Protein AF-A0ABC8U001-F1 (afdb_monomer)

Nearest PDB structures (foldseek):
  6bdh-assembly1_A-2  TM=2.233E-01  e=5.456E+00  Homo sapiens
  3ljb-assembly1_A  TM=2.245E-01  e=7.779E+00  Homo sapiens

Solvent-accessible surface area (backbone atoms only — not comparable to full-atom values): 6355 Å² total; per-residue (Å²): 129,42,66,47,74,77,69,73,45,89,85,56,79,47,47,56,35,32,53,46,20,53,57,45,49,27,66,46,34,62,50,54,79,67,51,55,79,73,74,63,72,102,48,97,78,76,44,72,71,61,52,52,44,44,32,42,76,72,66,67,37,58,78,79,47,43,16,77,88,50,53,83,76,62,45,67,91,82,41,43,70,59,54,52,47,46,51,50,51,21,61,41,19,61,44,86,54,59,87,72,24,67,62,87,90,109

Foldseek 3Di:
DQPCVVVVHDDDCLVVLLVVLQVLLCQFQVDDPVCVVPPDDPDPPDDSLVVCCCCCPVVVHSLVRGHPVCSVVDDCVPCVVVSNVSNVLSVQSNDNDSVSHDDPVD

Sequence (106 aa):
MAPEWIKIDQITSKVDVYSFRMVLLEIVSGVRNVEIQSSKTNCEDWYLPRWAFNKVFKEMKLEDILDHRIKQSYDNRNHFDMVNRMVKTAMWCVQDRPDMRPSMGK

Radius of gyration: 14.7 Å; Cα contacts (8 Å, |Δi|>4): 101; chains: 1; bounding box: 38×31×34 Å

Organism: NCBI:txid185542

Mean predicted aligned error: 5.92 Å

pLDDT: mean 85.96, std 13.12, range [44.72, 95.44]

InterPro domains:
  IPR001245 Serine-threonine/tyrosine-protein kinase, catalytic domain [PF07714] (1-104)
  IPR011009 Protein kinase-like domain superfamily [SSF56112] (1-105)

Secondary structure (DSSP, 8-state):
--HHHHHT----THHHHHHHHHHHHHHHH---HHHHHHHS-S-TT--HHHHHHIIIIIS--GGGGS-HHHHTT--HHHHHHHHHHHHHHHHHHT-SSGGGSPPTT-

Structure (mmCIF, N/CA/C/O backbone):
data_AF-A0ABC8U001-F1
#
_entry.id   AF-A0ABC8U001-F1
#
loop_
_atom_site.group_PDB
_atom_site.id
_atom_site.type_symbol
_atom_site.label_atom_id
_atom_site.label_alt_id
_atom_site.label_comp_id
_atom_site.label_asym_id
_atom_site.label_entity_id
_atom_site.label_seq_id
_atom_site.pdbx_PDB_ins_code
_atom_site.Cartn_x
_atom_site.Cartn_y
_atom_site.Cartn_z
_atom_site.occupancy
_atom_site.B_iso_or_equiv
_atom_site.auth_seq_id
_atom_site.auth_comp_id
_atom_site.auth_asym_id
_atom_site.auth_atom_id
_atom_site.pdbx_PDB_model_num
ATOM 1 N N . MET A 1 1 ? 8.071 7.815 -7.388 1.00 79.56 1 MET A N 1
ATOM 2 C CA . MET A 1 1 ? 8.319 7.296 -8.753 1.00 79.56 1 MET A CA 1
ATOM 3 C C . MET A 1 1 ? 8.873 5.887 -8.663 1.00 79.56 1 MET A C 1
ATOM 5 O O . MET A 1 1 ? 9.514 5.591 -7.658 1.00 79.56 1 MET A O 1
ATOM 9 N N . ALA A 1 2 ? 8.589 5.033 -9.652 1.00 84.69 2 ALA A N 1
ATOM 10 C CA . ALA A 1 2 ? 9.131 3.673 -9.715 1.00 84.69 2 ALA A CA 1
ATOM 11 C C . ALA A 1 2 ? 10.666 3.701 -9.793 1.00 84.69 2 ALA A C 1
ATOM 13 O O . ALA A 1 2 ? 11.201 4.578 -10.474 1.00 84.69 2 ALA A O 1
ATOM 14 N N . PRO A 1 3 ? 11.385 2.807 -9.092 1.00 84.50 3 PRO A N 1
ATOM 15 C CA . PRO A 1 3 ? 12.845 2.833 -9.069 1.00 84.50 3 PRO A CA 1
ATOM 16 C C . PRO A 1 3 ? 13.452 2.648 -10.465 1.00 84.50 3 PRO A C 1
ATOM 18 O O . PRO A 1 3 ? 14.417 3.331 -10.793 1.00 84.50 3 PRO A O 1
ATOM 21 N N . GLU A 1 4 ? 12.860 1.801 -11.308 1.00 85.88 4 GLU A N 1
ATOM 22 C CA . GLU A 1 4 ? 13.306 1.581 -12.690 1.00 85.88 4 GLU A CA 1
ATOM 23 C C . GLU A 1 4 ? 13.195 2.839 -13.566 1.00 85.88 4 GLU A C 1
ATOM 25 O O . GLU A 1 4 ? 13.992 3.024 -14.480 1.00 85.88 4 GLU A O 1
ATOM 30 N N . TRP A 1 5 ? 12.266 3.748 -13.245 1.00 83.81 5 TRP A N 1
ATOM 31 C CA . TRP A 1 5 ? 12.115 5.021 -13.953 1.00 83.81 5 TRP A CA 1
ATOM 32 C C . TRP A 1 5 ? 13.300 5.956 -13.688 1.00 83.81 5 TRP A C 1
ATOM 34 O O . TRP A 1 5 ? 13.707 6.718 -14.556 1.00 83.81 5 TRP A O 1
ATOM 44 N N . ILE A 1 6 ? 13.863 5.896 -12.478 1.00 82.88 6 ILE A N 1
ATOM 45 C CA . ILE A 1 6 ? 15.010 6.717 -12.065 1.00 82.88 6 ILE A CA 1
ATOM 46 C C . ILE A 1 6 ? 16.318 6.090 -12.554 1.00 82.88 6 ILE A C 1
ATOM 48 O O . ILE A 1 6 ? 17.250 6.801 -12.916 1.00 82.88 6 ILE A O 1
ATOM 52 N N . LYS A 1 7 ? 16.386 4.755 -12.568 1.00 82.50 7 LYS A N 1
ATOM 53 C CA . LYS A 1 7 ? 17.581 3.997 -12.960 1.00 82.50 7 LYS A CA 1
ATOM 54 C C . LYS A 1 7 ? 17.767 3.864 -14.475 1.00 82.50 7 LYS A C 1
ATOM 56 O O . LYS A 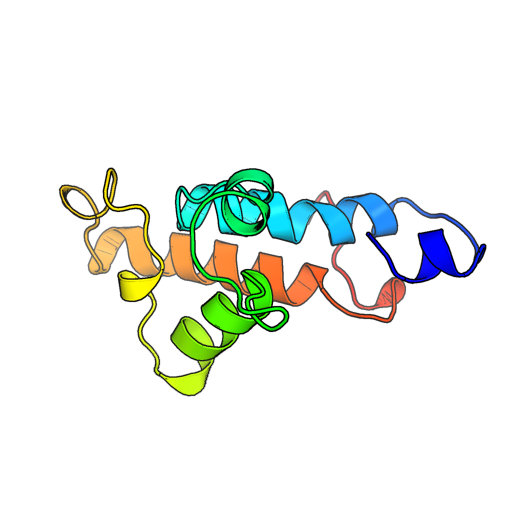1 7 ? 18.803 3.361 -14.889 1.00 82.50 7 LYS A O 1
ATOM 61 N N . ILE A 1 8 ? 16.813 4.343 -15.283 1.00 76.00 8 ILE A N 1
ATOM 62 C CA . ILE A 1 8 ? 16.817 4.197 -16.752 1.00 76.00 8 ILE A CA 1
ATOM 63 C C . ILE A 1 8 ? 16.865 2.701 -17.139 1.00 76.00 8 ILE A C 1
ATOM 65 O O . ILE A 1 8 ? 17.464 2.295 -18.131 1.00 76.00 8 ILE A O 1
ATOM 69 N N . ASP A 1 9 ? 16.219 1.862 -16.328 1.00 79.12 9 ASP A N 1
ATOM 70 C CA . ASP A 1 9 ? 16.011 0.451 -16.643 1.00 79.12 9 ASP A CA 1
ATOM 71 C C . ASP A 1 9 ? 14.842 0.309 -17.639 1.00 79.12 9 ASP A C 1
ATOM 73 O O . ASP A 1 9 ? 14.148 1.276 -17.968 1.00 79.12 9 ASP A O 1
ATOM 77 N N . GLN A 1 10 ? 14.594 -0.909 -18.129 1.00 86.25 10 GLN A N 1
ATOM 78 C CA . GLN A 1 10 ? 13.490 -1.167 -19.054 1.00 86.25 10 GLN A CA 1
ATOM 79 C C . GLN A 1 10 ? 12.140 -0.741 -18.451 1.00 86.25 10 GLN A C 1
ATOM 81 O O . GLN A 1 10 ? 11.637 -1.336 -17.495 1.00 86.25 10 GLN A O 1
ATOM 86 N N . ILE A 1 11 ? 11.522 0.268 -19.065 1.00 87.25 11 ILE A N 1
ATOM 87 C CA . ILE A 1 11 ? 10.203 0.766 -18.676 1.00 87.25 11 ILE A CA 1
ATOM 88 C C . ILE A 1 11 ? 9.137 -0.203 -19.193 1.00 87.25 11 ILE A C 1
ATOM 90 O O . ILE A 1 11 ? 9.076 -0.527 -20.378 1.00 87.25 11 ILE A O 1
ATOM 94 N N . THR A 1 12 ? 8.273 -0.659 -18.290 1.00 91.06 12 THR A N 1
ATOM 95 C CA . THR A 1 12 ? 7.133 -1.536 -18.589 1.00 91.06 12 THR A CA 1
ATOM 96 C C . THR A 1 12 ? 5.867 -0.966 -17.954 1.00 91.06 12 THR A C 1
ATOM 98 O O . THR A 1 12 ? 5.949 -0.074 -17.114 1.00 91.06 12 THR A O 1
ATOM 101 N N . SER A 1 13 ? 4.690 -1.527 -18.251 1.00 91.25 13 SER A N 1
ATOM 102 C CA . SER A 1 13 ? 3.423 -1.134 -17.601 1.00 91.25 13 SER A CA 1
ATOM 103 C C . SER A 1 13 ? 3.416 -1.304 -16.069 1.00 91.25 13 SER A C 1
ATOM 105 O O . SER A 1 13 ? 2.518 -0.819 -15.381 1.00 91.25 13 SER A O 1
ATOM 107 N N . LYS A 1 14 ? 4.432 -1.959 -15.490 1.00 93.50 14 LYS A N 1
ATOM 108 C CA . LYS A 1 14 ? 4.616 -2.083 -14.038 1.00 93.50 14 LYS A CA 1
ATOM 109 C C . LYS A 1 14 ? 4.944 -0.758 -13.349 1.00 93.50 14 LYS A C 1
ATOM 111 O O . LYS A 1 14 ? 4.754 -0.673 -12.131 1.00 93.50 14 LYS A O 1
ATOM 116 N N . VAL A 1 15 ? 5.407 0.258 -14.080 1.00 92.56 15 VAL A N 1
ATOM 117 C CA . VAL A 1 15 ? 5.640 1.602 -13.522 1.00 92.56 15 VAL A CA 1
ATOM 118 C C . VAL A 1 15 ? 4.326 2.278 -13.122 1.00 92.56 15 VAL A C 1
ATOM 120 O O . VAL A 1 15 ? 4.260 2.934 -12.078 1.00 92.56 15 VAL A O 1
ATOM 123 N N . ASP A 1 16 ? 3.257 2.031 -13.883 1.00 92.81 16 ASP A N 1
ATOM 124 C CA . ASP A 1 16 ? 1.915 2.533 -13.582 1.00 92.81 16 ASP A CA 1
ATOM 125 C C . ASP A 1 16 ? 1.334 1.813 -12.369 1.00 92.81 16 ASP A C 1
ATOM 127 O O . ASP A 1 16 ? 0.830 2.460 -11.453 1.00 92.81 16 ASP A O 1
ATOM 131 N N . VAL A 1 17 ? 1.513 0.487 -12.289 1.00 94.75 17 VAL A N 1
ATOM 132 C CA . VAL A 1 17 ? 1.139 -0.311 -11.105 1.00 94.75 17 VAL A CA 1
ATOM 133 C C . VAL A 1 17 ? 1.818 0.241 -9.851 1.00 94.75 17 VAL A C 1
ATOM 135 O O . VAL A 1 17 ? 1.173 0.433 -8.822 1.00 94.75 17 VAL A O 1
ATOM 138 N N . TYR A 1 18 ? 3.116 0.543 -9.933 1.00 93.00 18 TYR A N 1
ATOM 1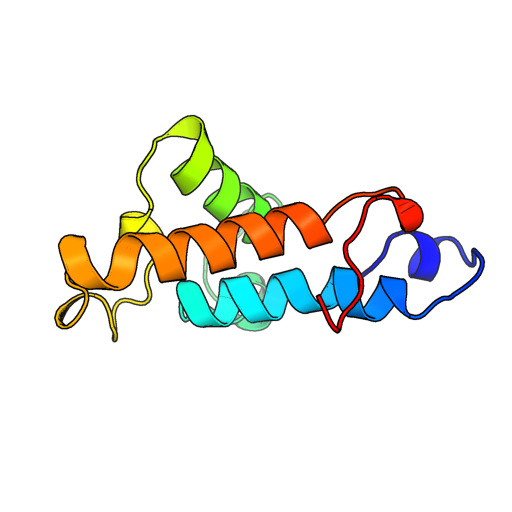39 C CA . TYR A 1 18 ? 3.867 1.104 -8.812 1.00 93.00 18 TYR A CA 1
ATOM 140 C C . TYR A 1 18 ? 3.295 2.446 -8.359 1.00 93.00 18 TYR A C 1
ATOM 142 O O . TYR A 1 18 ? 3.148 2.675 -7.157 1.00 93.00 18 TYR A O 1
ATOM 150 N N . SER A 1 19 ? 2.953 3.319 -9.306 1.00 91.31 19 SER A N 1
ATOM 151 C CA . SER A 1 19 ? 2.384 4.640 -9.026 1.00 91.31 19 SER A CA 1
ATOM 152 C C . SER A 1 19 ? 0.946 4.556 -8.498 1.00 91.31 19 SER A C 1
ATOM 154 O O . SER A 1 19 ? 0.579 5.323 -7.607 1.00 91.31 19 SER A O 1
ATOM 156 N N . PHE A 1 20 ? 0.168 3.561 -8.937 1.00 92.94 20 PHE A N 1
ATOM 157 C CA . PHE A 1 20 ? -1.211 3.321 -8.502 1.00 92.94 20 PHE A CA 1
ATOM 158 C C . PHE A 1 20 ? -1.345 3.087 -6.991 1.00 92.94 20 PHE A C 1
ATOM 160 O O . PHE A 1 20 ? -2.382 3.409 -6.409 1.00 92.94 20 PHE A O 1
ATOM 167 N N . ARG A 1 21 ? -0.285 2.618 -6.310 1.00 92.75 21 ARG A N 1
ATOM 168 C CA . ARG A 1 21 ? -0.301 2.499 -4.840 1.00 92.75 21 ARG A CA 1
ATOM 169 C C . ARG A 1 21 ? -0.681 3.808 -4.152 1.00 92.75 21 ARG A C 1
ATOM 171 O O . ARG A 1 21 ? -1.330 3.778 -3.114 1.00 92.75 21 ARG A O 1
ATOM 178 N N . MET A 1 22 ? -0.215 4.937 -4.693 1.00 91.50 22 MET A N 1
ATOM 179 C CA . MET A 1 22 ? -0.407 6.237 -4.062 1.00 91.50 22 MET A CA 1
ATOM 180 C C . MET A 1 22 ? -1.864 6.629 -4.193 1.00 91.50 22 MET A C 1
ATOM 182 O O . MET A 1 22 ? -2.471 6.952 -3.187 1.00 91.50 22 MET A O 1
ATOM 186 N N . VAL A 1 23 ? -2.442 6.446 -5.381 1.00 93.12 23 VAL A N 1
ATOM 187 C CA . VAL A 1 23 ? -3.866 6.680 -5.641 1.00 93.12 23 VAL A CA 1
ATOM 188 C C . VAL A 1 23 ? -4.740 5.888 -4.666 1.00 93.12 23 VAL A C 1
ATOM 190 O O . VAL A 1 23 ? -5.634 6.452 -4.045 1.00 93.12 23 VAL A O 1
ATOM 193 N N . LEU A 1 24 ? -4.454 4.598 -4.45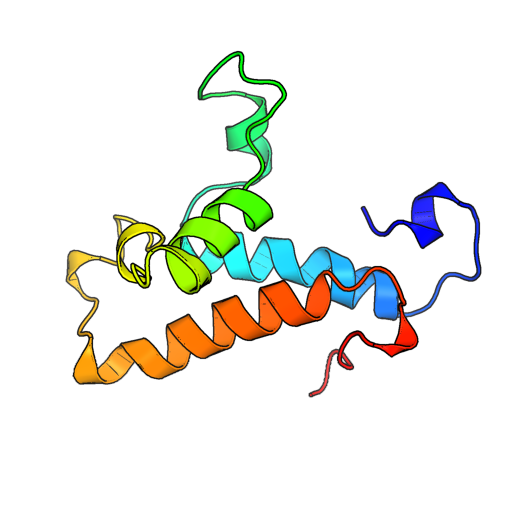8 1.00 94.88 24 LEU A N 1
ATOM 194 C CA . LEU A 1 24 ? -5.195 3.783 -3.487 1.00 94.88 24 LEU A CA 1
ATOM 195 C C . LEU A 1 24 ? -5.098 4.341 -2.060 1.00 94.88 24 LEU A C 1
ATOM 197 O O . LEU A 1 24 ? -6.107 4.423 -1.363 1.00 94.88 24 LEU A O 1
ATOM 201 N N . LEU A 1 25 ? -3.901 4.733 -1.622 1.00 93.62 25 LEU A N 1
ATOM 202 C CA . LEU A 1 25 ? -3.698 5.285 -0.281 1.00 93.62 25 LEU A CA 1
ATOM 203 C C . LEU A 1 25 ? -4.308 6.682 -0.120 1.00 93.62 25 LEU A C 1
ATOM 205 O O . LEU A 1 25 ? -4.831 6.988 0.949 1.00 93.62 25 LEU A O 1
ATOM 209 N N . GLU A 1 26 ? -4.284 7.511 -1.160 1.00 92.81 26 GLU A N 1
ATOM 210 C CA . GLU A 1 26 ? -4.945 8.819 -1.195 1.00 92.81 26 GLU A CA 1
ATOM 211 C C . GLU A 1 26 ? -6.465 8.669 -1.097 1.00 92.81 26 GLU A C 1
ATOM 213 O O . GLU A 1 26 ? -7.096 9.410 -0.352 1.00 92.81 26 GLU A O 1
ATOM 218 N N . ILE A 1 27 ? -7.058 7.682 -1.779 1.00 93.69 27 ILE A N 1
ATOM 219 C CA . ILE A 1 27 ? -8.498 7.397 -1.676 1.00 93.69 27 ILE A CA 1
ATOM 220 C C . ILE A 1 27 ? -8.862 6.944 -0.258 1.00 93.69 27 ILE A C 1
ATOM 222 O O . ILE A 1 27 ? -9.839 7.430 0.304 1.00 93.69 27 ILE A O 1
ATOM 226 N N . VAL A 1 28 ? -8.086 6.026 0.329 1.00 94.31 28 VAL A N 1
ATOM 227 C CA . VAL A 1 28 ? -8.381 5.488 1.668 1.00 94.31 28 VAL A CA 1
ATOM 228 C C . VAL A 1 28 ? -8.216 6.556 2.751 1.00 94.31 28 VAL A C 1
ATOM 230 O O . VAL A 1 28 ? -9.065 6.656 3.633 1.00 94.31 28 VAL A O 1
ATOM 233 N N . SER A 1 29 ? -7.147 7.355 2.681 1.00 92.00 29 SER A N 1
ATOM 234 C CA . SER A 1 29 ? -6.808 8.347 3.713 1.00 92.00 29 SER A CA 1
ATOM 235 C C . SER A 1 29 ? -7.398 9.730 3.493 1.00 92.00 29 SER A C 1
ATOM 237 O O . SER A 1 29 ? -7.457 10.525 4.429 1.00 92.00 29 SER A O 1
ATOM 239 N N . GLY A 1 30 ? -7.814 10.048 2.267 1.00 90.75 30 GLY A N 1
ATOM 240 C CA . GLY A 1 30 ? -8.248 11.388 1.884 1.00 90.75 30 GLY A CA 1
ATOM 241 C C . GLY A 1 30 ? -7.130 12.430 1.899 1.00 90.75 30 GLY A C 1
ATOM 242 O O . GLY A 1 30 ? -7.407 13.613 1.712 1.00 90.75 30 GLY A O 1
ATOM 243 N N . VAL A 1 31 ? -5.880 12.018 2.134 1.00 86.12 31 VAL A N 1
ATOM 244 C CA . VAL A 1 31 ? -4.721 12.907 2.196 1.00 86.12 31 VAL A CA 1
ATOM 245 C C . VAL A 1 31 ? -4.058 12.942 0.829 1.00 86.12 31 VAL A C 1
ATOM 247 O O . VAL A 1 31 ? -3.653 11.901 0.318 1.00 86.12 31 VAL A O 1
ATOM 250 N N . ARG A 1 32 ? -3.901 14.134 0.245 1.00 82.06 32 ARG A N 1
ATOM 251 C CA . ARG A 1 32 ? -3.172 14.281 -1.020 1.00 82.06 32 ARG A CA 1
ATOM 252 C C . ARG A 1 32 ? -1.675 14.114 -0.800 1.00 82.06 32 ARG A C 1
ATOM 254 O O . ARG A 1 32 ? -1.096 1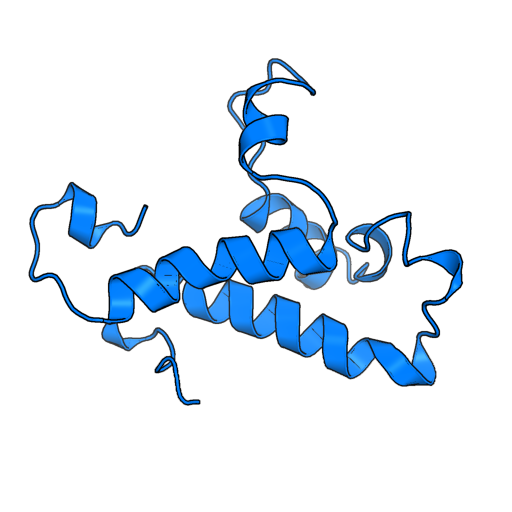4.728 0.096 1.00 82.06 32 ARG A O 1
ATOM 261 N N . ASN A 1 33 ? -1.019 13.387 -1.695 1.00 69.81 33 ASN A N 1
ATOM 262 C CA . ASN A 1 33 ? 0.429 13.203 -1.681 1.00 69.81 33 ASN A CA 1
ATOM 263 C C . ASN A 1 33 ? 1.201 14.534 -1.798 1.00 69.81 33 ASN A C 1
ATOM 265 O O . ASN A 1 33 ? 2.283 14.670 -1.237 1.00 69.81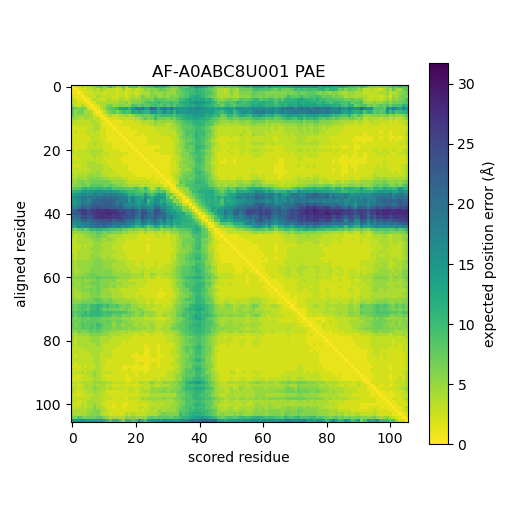 33 ASN A O 1
ATOM 269 N N . VAL A 1 34 ? 0.635 15.533 -2.486 1.00 64.75 34 VAL A N 1
ATOM 270 C CA . VAL A 1 34 ? 1.246 16.869 -2.636 1.00 64.75 34 VAL A CA 1
ATOM 271 C C . VAL A 1 34 ? 1.106 17.705 -1.357 1.00 64.75 34 VAL A C 1
ATOM 273 O O . VAL A 1 34 ? 2.048 18.377 -0.954 1.00 64.75 34 VAL A O 1
ATOM 276 N N . GLU A 1 35 ? -0.035 17.623 -0.666 1.00 54.22 35 GLU A N 1
ATOM 277 C CA . GLU A 1 35 ? -0.285 18.390 0.568 1.00 54.22 35 GLU A CA 1
ATOM 278 C C . GLU A 1 35 ? 0.607 17.937 1.726 1.00 54.22 35 GLU A C 1
ATOM 280 O O . GLU A 1 35 ? 0.954 18.743 2.591 1.00 54.22 35 GLU A O 1
ATOM 285 N N . ILE A 1 36 ? 1.032 16.675 1.713 1.00 54.75 36 ILE A N 1
ATOM 286 C CA . ILE A 1 36 ? 2.010 16.131 2.654 1.00 54.75 36 ILE A CA 1
ATOM 287 C C . ILE A 1 36 ? 3.372 16.826 2.524 1.00 54.75 36 ILE A C 1
ATOM 289 O O . ILE A 1 36 ? 4.014 17.083 3.536 1.00 54.75 36 ILE A O 1
ATOM 293 N N . GLN A 1 37 ? 3.790 17.177 1.305 1.00 50.88 37 GLN A N 1
ATOM 294 C CA . GLN A 1 37 ? 5.050 17.895 1.088 1.00 50.88 37 GLN A CA 1
ATOM 295 C C . GLN A 1 37 ? 4.963 19.371 1.500 1.00 50.88 37 GLN A C 1
ATOM 297 O O . GLN A 1 37 ? 5.989 19.994 1.746 1.00 50.88 37 GLN A O 1
ATOM 302 N N . SER A 1 38 ? 3.754 19.944 1.564 1.00 49.44 38 SER A N 1
ATOM 303 C CA . SER A 1 38 ? 3.567 21.392 1.739 1.00 49.44 38 SER A CA 1
ATOM 304 C C . SER A 1 38 ? 3.022 21.825 3.102 1.00 49.44 38 SER A C 1
ATOM 306 O O . SER A 1 38 ? 3.252 22.968 3.484 1.00 49.44 38 SER A O 1
ATOM 308 N N . SER A 1 39 ? 2.258 20.991 3.821 1.00 51.75 39 SER A N 1
ATOM 309 C CA . SER A 1 39 ? 1.358 21.515 4.867 1.00 51.75 39 SER A CA 1
ATOM 310 C C . SER A 1 39 ? 1.469 20.913 6.266 1.00 51.75 39 SER A C 1
ATOM 312 O O . SER A 1 39 ? 0.941 21.527 7.193 1.00 51.75 39 SER A O 1
ATOM 314 N N . LYS A 1 40 ? 2.165 19.791 6.498 1.00 49.28 40 LYS A N 1
ATOM 315 C CA . LYS A 1 40 ? 2.362 19.292 7.871 1.00 49.28 40 LYS A CA 1
ATOM 316 C C . LYS A 1 40 ? 3.743 18.682 8.074 1.00 49.28 40 LYS A C 1
ATOM 318 O O . LYS A 1 40 ? 4.005 17.553 7.677 1.00 49.28 40 LYS A O 1
ATOM 323 N N . THR A 1 41 ? 4.527 19.422 8.859 1.00 44.72 41 THR A N 1
ATOM 324 C CA . THR A 1 41 ? 5.801 19.074 9.505 1.00 44.72 41 THR A CA 1
ATOM 325 C C . THR A 1 41 ? 7.042 19.114 8.617 1.00 44.72 41 THR A C 1
ATOM 327 O O . THR A 1 41 ? 7.143 18.411 7.622 1.00 44.72 41 THR A O 1
ATOM 330 N N . ASN A 1 42 ? 8.028 19.883 9.083 1.00 45.16 42 ASN A N 1
ATOM 331 C CA . ASN A 1 42 ? 9.451 19.825 8.741 1.00 45.16 42 ASN A CA 1
ATOM 332 C C . ASN A 1 42 ? 10.057 18.452 9.104 1.00 45.16 42 ASN A C 1
ATOM 334 O O . ASN A 1 42 ? 11.012 18.366 9.871 1.00 45.16 42 ASN A O 1
ATOM 338 N N . CYS A 1 43 ? 9.441 17.364 8.657 1.00 50.81 43 CYS A N 1
ATOM 339 C CA . CYS A 1 43 ? 9.876 16.006 8.912 1.00 50.81 43 CYS A CA 1
ATOM 340 C C . CYS A 1 43 ? 10.158 15.393 7.549 1.00 50.81 43 CYS A C 1
ATOM 342 O O . CYS A 1 43 ? 9.259 14.871 6.894 1.00 50.81 43 CYS A O 1
ATOM 344 N N . GLU A 1 44 ? 11.420 15.488 7.134 1.00 54.22 44 GLU A N 1
ATOM 345 C CA . GLU A 1 44 ? 11.978 14.828 5.945 1.00 54.22 44 GLU A CA 1
ATOM 346 C C . GLU A 1 44 ? 11.622 13.323 5.876 1.00 54.22 44 GLU A C 1
ATOM 348 O O . GLU A 1 44 ? 11.673 12.717 4.809 1.00 54.22 44 GLU A O 1
ATOM 353 N N . ASP A 1 45 ? 11.183 12.730 6.993 1.00 59.22 45 ASP A N 1
ATOM 354 C CA . ASP A 1 45 ? 10.864 11.310 7.141 1.00 59.22 45 ASP A CA 1
ATOM 355 C C . ASP A 1 45 ? 9.381 10.940 6.941 1.00 59.22 45 ASP A C 1
ATOM 357 O O . ASP A 1 45 ? 9.028 9.753 6.986 1.00 59.22 45 ASP A O 1
ATOM 361 N N . TRP A 1 46 ? 8.467 11.903 6.753 1.00 71.25 46 TRP A N 1
ATOM 362 C CA . TRP A 1 46 ? 7.049 11.561 6.622 1.00 71.25 46 TRP A CA 1
ATOM 363 C C . TRP A 1 46 ? 6.715 11.011 5.224 1.00 71.25 46 TRP A C 1
ATOM 365 O O . TRP A 1 46 ? 6.696 11.722 4.221 1.00 71.25 46 TRP A O 1
ATOM 375 N N . TYR A 1 47 ? 6.369 9.722 5.169 1.00 82.88 47 TYR A N 1
ATOM 376 C CA . TYR A 1 47 ? 6.029 9.010 3.935 1.00 82.88 47 TYR A CA 1
ATOM 377 C C . TYR A 1 47 ? 4.723 8.218 4.096 1.00 82.88 47 TYR A C 1
ATOM 379 O O . TYR A 1 47 ? 4.656 7.249 4.860 1.00 82.88 47 TYR A O 1
ATOM 387 N N . LEU A 1 48 ? 3.683 8.606 3.342 1.00 85.62 48 LEU A N 1
ATOM 388 C CA . LEU A 1 48 ? 2.321 8.057 3.457 1.00 85.62 48 LEU A CA 1
ATOM 389 C C . LEU A 1 48 ? 2.265 6.518 3.378 1.00 85.62 48 LEU A C 1
ATOM 391 O O . LEU A 1 48 ? 1.663 5.914 4.268 1.00 85.62 48 LEU A O 1
ATOM 395 N N . PRO A 1 49 ? 2.920 5.841 2.411 1.00 88.62 49 PRO A N 1
ATOM 396 C CA . PRO A 1 49 ? 2.935 4.379 2.373 1.00 88.62 49 PRO A CA 1
ATOM 397 C C . PRO A 1 49 ? 3.572 3.747 3.608 1.00 88.62 49 PRO A C 1
ATOM 399 O O . PRO A 1 49 ? 3.081 2.731 4.095 1.00 88.62 49 PRO A O 1
ATOM 402 N N . ARG A 1 50 ? 4.639 4.342 4.159 1.00 88.62 50 ARG A N 1
ATOM 403 C CA . ARG A 1 50 ? 5.284 3.817 5.371 1.00 88.62 50 ARG A CA 1
ATOM 404 C C . ARG A 1 50 ? 4.398 3.990 6.597 1.00 88.62 50 ARG A C 1
ATOM 406 O O . ARG A 1 50 ? 4.301 3.061 7.399 1.00 88.62 50 ARG A O 1
ATOM 413 N N . TRP A 1 51 ? 3.744 5.139 6.729 1.00 89.38 51 TRP A N 1
ATOM 414 C CA . TRP A 1 51 ? 2.788 5.386 7.802 1.00 89.38 51 TRP A CA 1
ATOM 415 C C . TRP A 1 51 ? 1.594 4.424 7.729 1.00 89.38 51 TRP A C 1
ATOM 417 O O . TRP A 1 51 ? 1.313 3.732 8.708 1.00 89.38 51 TRP A O 1
ATOM 427 N N . ALA A 1 52 ? 0.969 4.292 6.554 1.00 91.19 52 ALA A N 1
ATOM 428 C CA . ALA A 1 52 ? -0.147 3.373 6.342 1.00 91.19 52 ALA A CA 1
ATOM 429 C C . ALA A 1 52 ? 0.253 1.915 6.615 1.00 91.19 52 ALA A C 1
ATOM 431 O O . ALA A 1 52 ? -0.497 1.169 7.244 1.00 91.19 52 ALA A O 1
ATOM 432 N N . PHE A 1 53 ? 1.466 1.516 6.213 1.00 91.88 53 PHE A N 1
ATOM 433 C CA . PHE A 1 53 ? 1.999 0.190 6.510 1.00 91.88 53 PHE A CA 1
ATOM 434 C C . PHE A 1 53 ? 2.115 -0.058 8.018 1.00 91.88 53 PHE A C 1
ATOM 436 O O . PHE A 1 53 ? 1.658 -1.086 8.512 1.00 91.88 53 PHE A O 1
ATOM 443 N N . ASN A 1 54 ? 2.711 0.877 8.764 1.00 92.00 54 ASN A N 1
ATOM 444 C CA . ASN A 1 54 ? 2.860 0.731 10.211 1.00 92.00 54 ASN A CA 1
ATOM 445 C C . ASN A 1 54 ? 1.489 0.638 10.899 1.00 92.00 54 ASN A C 1
ATOM 447 O O . ASN A 1 54 ? 1.272 -0.272 11.698 1.00 92.00 54 ASN A O 1
ATOM 451 N N . LYS A 1 55 ? 0.543 1.507 10.530 1.00 91.94 55 LYS A N 1
ATOM 452 C CA . LYS A 1 55 ? -0.804 1.507 11.107 1.00 91.94 55 LYS A CA 1
ATOM 453 C C . LYS A 1 55 ? -1.561 0.208 10.860 1.00 91.94 55 LYS A C 1
ATOM 455 O O . LYS A 1 55 ? -2.099 -0.374 11.797 1.00 91.94 55 LYS A O 1
ATOM 460 N N . VAL A 1 56 ? -1.561 -0.285 9.626 1.00 93.12 56 VAL A N 1
ATOM 461 C CA . VAL A 1 56 ? -2.370 -1.455 9.259 1.00 93.12 56 VAL A CA 1
ATOM 462 C C . VAL A 1 56 ? -1.694 -2.772 9.641 1.00 93.12 56 VAL A C 1
ATOM 464 O O . VAL A 1 56 ? -2.368 -3.659 10.150 1.00 93.12 56 VAL A O 1
ATOM 467 N N . PHE A 1 57 ? -0.381 -2.913 9.435 1.00 92.56 57 PHE A N 1
ATOM 468 C CA . PHE A 1 57 ? 0.308 -4.205 9.579 1.00 92.56 57 PHE A CA 1
ATOM 469 C C . PHE A 1 57 ? 1.090 -4.374 10.884 1.00 92.56 57 PHE A C 1
ATOM 471 O O . PHE A 1 57 ? 1.361 -5.510 11.262 1.00 92.56 57 PHE A O 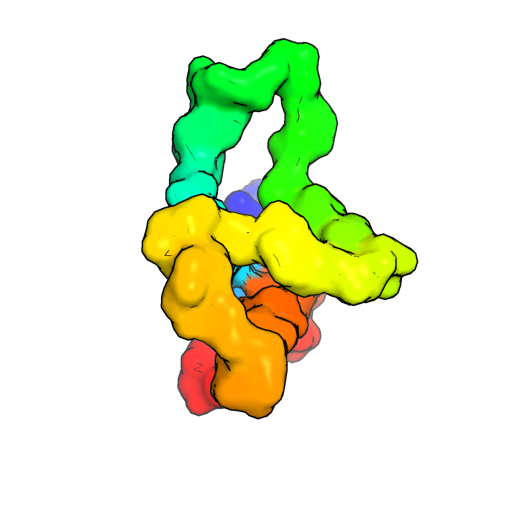1
ATOM 478 N N . LYS A 1 58 ? 1.478 -3.289 11.569 1.00 93.12 58 LYS A N 1
ATOM 479 C CA . LYS A 1 58 ? 2.158 -3.384 12.876 1.00 93.12 58 LYS A CA 1
ATOM 480 C C . LYS A 1 58 ? 1.222 -3.091 14.036 1.00 93.12 58 LYS A C 1
ATOM 482 O O . LYS A 1 58 ? 1.239 -3.808 15.026 1.00 93.12 58 LYS A O 1
ATOM 487 N N . GLU A 1 59 ? 0.421 -2.037 13.914 1.00 93.94 59 GLU A N 1
ATOM 488 C CA . GLU A 1 59 ? -0.505 -1.621 14.971 1.00 93.94 59 GLU A CA 1
ATOM 489 C C . GLU A 1 59 ? -1.881 -2.289 14.855 1.00 93.94 59 GLU A C 1
ATOM 491 O O . GLU A 1 59 ? -2.645 -2.242 15.814 1.00 93.94 59 GLU A O 1
ATOM 496 N N . MET A 1 60 ? -2.200 -2.909 13.709 1.00 92.81 60 MET A N 1
ATOM 497 C CA . MET A 1 60 ? -3.515 -3.502 13.413 1.00 92.81 60 MET A CA 1
ATOM 498 C C . MET A 1 60 ? -4.672 -2.489 13.527 1.00 92.81 60 MET A C 1
ATOM 500 O O . MET A 1 60 ? -5.803 -2.844 13.849 1.00 92.81 60 MET A O 1
ATOM 504 N N . LYS A 1 61 ? -4.392 -1.211 13.239 1.00 92.69 61 LYS A N 1
ATOM 505 C CA . LYS A 1 61 ? -5.325 -0.077 13.319 1.00 92.69 61 LYS A CA 1
ATOM 506 C C . LYS A 1 61 ? -5.616 0.488 11.933 1.00 92.69 61 LYS A C 1
ATOM 508 O O . LYS A 1 61 ? -5.123 1.548 11.552 1.00 92.69 61 LYS A O 1
ATOM 513 N N . LEU A 1 62 ? -6.428 -0.228 11.163 1.00 92.00 62 LEU A N 1
ATOM 514 C CA . LEU A 1 62 ? -6.855 0.218 9.832 1.00 92.00 62 LEU A CA 1
ATOM 515 C C . LEU A 1 62 ? -7.733 1.481 9.894 1.00 92.00 62 LEU A C 1
ATOM 517 O O . LEU A 1 62 ? -7.638 2.345 9.033 1.00 92.00 62 LEU A O 1
ATOM 521 N N . GLU A 1 63 ? -8.541 1.644 10.937 1.00 91.94 63 GLU A N 1
ATOM 522 C CA . GLU A 1 63 ? -9.448 2.795 11.079 1.00 91.94 63 GLU A CA 1
ATOM 523 C C . GLU A 1 63 ? -8.729 4.139 11.294 1.00 91.94 63 GLU A C 1
ATOM 525 O O . GLU A 1 63 ? -9.311 5.213 11.103 1.00 91.94 63 GLU A O 1
ATOM 530 N N . ASP A 1 64 ? -7.456 4.094 11.695 1.00 90.94 64 ASP A N 1
ATOM 531 C CA . ASP A 1 64 ? -6.613 5.279 11.871 1.00 90.94 64 ASP A CA 1
ATOM 532 C C . ASP A 1 64 ? -6.207 5.898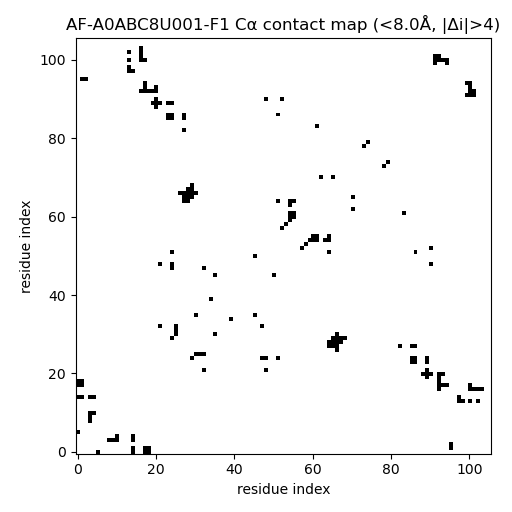 10.531 1.00 90.94 64 ASP A C 1
ATOM 534 O O . ASP A 1 64 ? -5.852 7.075 10.491 1.00 90.94 64 ASP A O 1
ATOM 538 N N . ILE A 1 65 ? -6.246 5.118 9.446 1.00 92.00 65 ILE A N 1
ATOM 539 C CA . ILE A 1 65 ? -5.837 5.578 8.117 1.00 92.00 65 ILE A CA 1
ATOM 540 C C . ILE A 1 65 ? -7.007 6.001 7.235 1.00 92.00 65 ILE A C 1
ATOM 542 O O . ILE A 1 65 ? -6.775 6.345 6.083 1.00 92.00 65 ILE A O 1
ATOM 546 N N . LEU A 1 66 ? 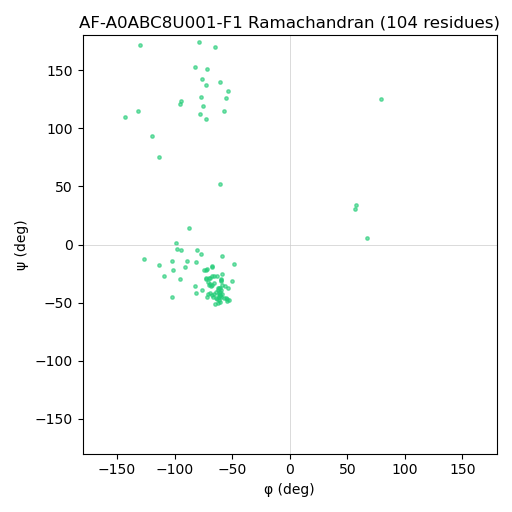-8.238 5.941 7.743 1.00 94.12 66 LEU A N 1
ATOM 547 C CA . LEU A 1 66 ? -9.437 6.317 7.001 1.00 94.12 66 LEU A CA 1
ATOM 548 C C . LEU A 1 66 ? -9.577 7.836 6.896 1.00 94.12 66 LEU A C 1
ATOM 550 O O . LEU A 1 66 ? -9.357 8.558 7.872 1.00 94.12 66 LEU A O 1
ATOM 554 N N . ASP A 1 67 ? -10.045 8.304 5.741 1.00 93.12 67 ASP A N 1
ATOM 555 C CA . ASP A 1 67 ? -10.457 9.691 5.553 1.00 93.12 67 ASP A CA 1
ATOM 556 C C . ASP A 1 67 ? -11.512 10.085 6.602 1.00 93.12 67 ASP A C 1
ATOM 558 O O . ASP A 1 67 ? -12.563 9.457 6.749 1.00 93.12 67 ASP A O 1
ATOM 562 N N . HIS A 1 68 ? -11.250 11.175 7.320 1.00 90.12 68 HIS A N 1
ATOM 563 C CA . HIS A 1 68 ? -12.183 11.766 8.278 1.00 90.12 68 HIS A CA 1
ATOM 564 C C . HIS A 1 68 ? -13.596 11.994 7.710 1.00 90.12 68 HIS A C 1
ATOM 566 O O . HIS A 1 68 ? -14.567 11.876 8.454 1.00 90.12 68 HIS A O 1
ATOM 572 N N . ARG A 1 69 ? -13.724 12.265 6.402 1.00 91.00 69 ARG A N 1
ATOM 573 C CA . ARG A 1 69 ? -15.011 12.482 5.719 1.00 91.00 69 ARG A CA 1
ATOM 574 C C . ARG A 1 69 ? -15.847 11.211 5.585 1.00 91.00 69 ARG A C 1
ATOM 576 O O . ARG A 1 69 ? -17.067 11.305 5.555 1.00 91.00 69 ARG A O 1
ATOM 583 N N . ILE A 1 70 ? -15.211 10.038 5.515 1.00 88.81 70 ILE A N 1
ATOM 584 C CA . ILE A 1 70 ? -15.900 8.739 5.397 1.00 88.81 70 ILE A CA 1
ATOM 585 C C . ILE A 1 70 ? -15.948 7.985 6.727 1.00 88.81 70 ILE A C 1
ATOM 587 O O . ILE A 1 70 ? -16.705 7.033 6.871 1.00 88.81 70 ILE A O 1
ATOM 591 N N . LYS A 1 71 ? -15.161 8.405 7.724 1.00 88.50 71 LYS A N 1
ATOM 592 C CA . LYS A 1 71 ? -15.063 7.712 9.013 1.00 88.50 71 LYS A CA 1
ATOM 593 C C . LYS A 1 71 ? -16.404 7.612 9.749 1.00 88.50 71 LYS A C 1
ATOM 595 O O . LYS A 1 71 ? -16.625 6.642 10.459 1.00 88.50 71 LYS A O 1
ATOM 600 N N . GLN A 1 72 ? -17.307 8.576 9.555 1.00 88.31 72 GLN A N 1
ATOM 601 C CA . GLN A 1 72 ? -18.648 8.550 10.157 1.00 88.31 72 GLN A CA 1
ATOM 602 C C . GLN A 1 72 ? -19.591 7.521 9.513 1.00 88.31 72 GLN A C 1
ATOM 604 O O . GLN A 1 72 ? -20.488 7.022 10.185 1.00 88.31 72 GLN A O 1
ATOM 609 N N . SER A 1 73 ? -19.405 7.205 8.229 1.00 90.88 73 SER A N 1
ATOM 610 C CA . SER A 1 73 ? -20.195 6.203 7.498 1.00 90.88 73 SER A CA 1
ATOM 611 C C . SER A 1 73 ? -19.504 4.838 7.414 1.00 90.88 73 SER A C 1
ATOM 613 O O . SER A 1 73 ? -20.085 3.875 6.909 1.00 90.88 73 SER A O 1
ATOM 615 N N . TYR A 1 74 ? -18.273 4.733 7.920 1.00 92.38 74 TYR A N 1
ATOM 616 C CA . TYR A 1 74 ? -17.524 3.489 7.972 1.00 92.38 74 TYR A CA 1
ATOM 617 C C . TYR A 1 74 ? -18.099 2.551 9.038 1.00 92.38 74 TYR A C 1
ATOM 619 O O . TYR A 1 74 ? -17.923 2.739 10.238 1.00 92.38 74 TYR A O 1
ATOM 627 N N . ASP A 1 75 ? -18.752 1.494 8.572 1.00 94.00 75 ASP A N 1
ATOM 628 C CA . ASP A 1 75 ? -19.058 0.311 9.375 1.00 94.00 75 ASP A CA 1
ATOM 629 C C . ASP A 1 75 ? -17.998 -0.780 9.170 1.00 94.00 75 ASP A C 1
ATOM 631 O O . ASP A 1 75 ? -17.825 -1.286 8.057 1.00 94.00 75 ASP A O 1
ATOM 635 N N . ASN A 1 76 ? -17.335 -1.183 10.255 1.00 91.94 76 ASN A N 1
ATOM 636 C CA . ASN A 1 76 ? -16.303 -2.211 10.237 1.00 91.94 76 ASN A CA 1
ATOM 637 C C . ASN A 1 76 ? -16.813 -3.562 9.705 1.00 91.94 76 ASN A C 1
ATOM 639 O O . ASN A 1 76 ? -16.081 -4.249 9.003 1.00 91.94 76 ASN A O 1
ATOM 643 N N . ARG A 1 77 ? -18.068 -3.952 9.970 1.00 93.56 77 ARG A N 1
ATOM 644 C CA . ARG A 1 77 ? -18.588 -5.247 9.483 1.00 93.56 77 ARG A CA 1
ATOM 645 C C . ARG A 1 77 ? -18.743 -5.289 7.967 1.00 93.56 77 ARG A C 1
ATOM 647 O O . ARG A 1 77 ? -18.514 -6.331 7.363 1.00 93.56 77 ARG A O 1
ATOM 654 N N . ASN A 1 78 ? -19.123 -4.164 7.372 1.00 94.38 78 ASN A N 1
ATOM 655 C CA . ASN A 1 78 ? -19.457 -4.083 5.953 1.00 94.38 78 ASN A CA 1
ATOM 656 C C . ASN A 1 78 ? -18.278 -3.618 5.086 1.00 94.38 78 ASN A C 1
ATOM 658 O O . ASN A 1 78 ? -18.180 -4.007 3.924 1.00 94.38 78 ASN A O 1
ATOM 662 N N . HIS A 1 79 ? -17.370 -2.804 5.630 1.00 94.88 79 HIS A N 1
ATOM 663 C CA . HIS A 1 79 ? -16.351 -2.116 4.829 1.00 94.88 79 HIS A CA 1
ATOM 664 C C . HIS A 1 79 ? -14.916 -2.567 5.102 1.00 94.88 79 HIS A C 1
ATOM 666 O O . HIS A 1 79 ? -14.047 -2.311 4.263 1.00 94.88 79 HIS A O 1
ATOM 672 N N . PHE A 1 80 ? -14.644 -3.243 6.225 1.00 93.75 80 PHE A N 1
ATOM 673 C CA . PHE A 1 80 ? -13.277 -3.612 6.607 1.00 93.75 80 PHE A CA 1
ATOM 674 C C . PHE A 1 80 ? -12.558 -4.394 5.513 1.00 93.75 80 PHE A C 1
ATOM 676 O O . PHE A 1 80 ? -11.447 -4.034 5.130 1.00 93.75 80 PHE A O 1
ATOM 683 N N . ASP A 1 81 ? -13.198 -5.423 4.956 1.00 95.06 81 ASP A N 1
ATOM 684 C CA . ASP A 1 81 ? -12.576 -6.266 3.934 1.00 95.06 81 ASP A CA 1
ATOM 685 C C . ASP A 1 81 ? -12.221 -5.486 2.670 1.00 95.06 81 ASP A C 1
ATOM 687 O O . ASP A 1 81 ? -11.154 -5.702 2.092 1.00 95.06 81 ASP A O 1
ATOM 691 N N . MET A 1 82 ? -13.078 -4.553 2.258 1.00 94.94 82 MET A N 1
ATOM 692 C CA . MET A 1 82 ? -12.832 -3.702 1.099 1.00 94.94 82 MET A CA 1
ATOM 693 C C . MET A 1 82 ? -11.630 -2.786 1.344 1.00 94.94 82 MET A C 1
ATOM 695 O O . MET A 1 82 ? -10.692 -2.784 0.546 1.00 94.94 82 MET A O 1
ATOM 699 N N . VAL A 1 83 ? -11.605 -2.064 2.469 1.00 94.88 83 VAL A N 1
ATOM 700 C CA . VAL A 1 83 ? -10.498 -1.147 2.782 1.00 94.88 83 VAL A CA 1
ATOM 701 C C . VAL A 1 83 ? -9.195 -1.919 2.997 1.00 94.88 83 VAL A C 1
ATOM 703 O O . VAL A 1 83 ? -8.150 -1.546 2.465 1.00 94.88 83 VAL A O 1
ATOM 706 N N . ASN A 1 84 ? -9.245 -3.044 3.708 1.00 94.50 84 ASN A N 1
ATOM 707 C CA . ASN A 1 84 ? -8.088 -3.902 3.941 1.00 94.50 84 ASN A CA 1
ATOM 708 C C . ASN A 1 84 ? -7.507 -4.425 2.622 1.00 94.50 84 ASN A C 1
ATOM 710 O O . ASN A 1 84 ? -6.289 -4.443 2.445 1.00 94.50 84 ASN A O 1
ATOM 714 N N . ARG A 1 85 ? -8.364 -4.806 1.664 1.00 95.38 85 ARG A N 1
ATOM 715 C CA . ARG A 1 85 ? -7.932 -5.182 0.312 1.00 95.38 85 ARG A CA 1
ATOM 716 C C . ARG A 1 85 ? -7.275 -4.013 -0.409 1.00 95.38 85 ARG A C 1
ATOM 718 O O . ARG A 1 85 ? -6.189 -4.206 -0.938 1.00 95.38 85 ARG A O 1
ATOM 725 N N . MET A 1 86 ? -7.857 -2.813 -0.384 1.00 95.44 86 MET A N 1
ATOM 726 C CA . MET A 1 86 ? -7.252 -1.632 -1.021 1.00 95.44 86 MET A CA 1
ATOM 727 C C . MET A 1 86 ? -5.843 -1.356 -0.485 1.00 95.44 86 MET A C 1
ATOM 729 O O . MET A 1 86 ? -4.907 -1.171 -1.262 1.00 95.44 86 MET A O 1
ATOM 733 N N . VAL A 1 87 ? -5.667 -1.400 0.837 1.00 94.88 87 VAL A N 1
ATOM 734 C CA . VAL A 1 87 ? -4.367 -1.164 1.480 1.00 94.88 87 VAL A CA 1
ATOM 735 C C . VAL A 1 87 ? -3.376 -2.275 1.146 1.00 94.88 87 VAL A C 1
ATOM 737 O O . VAL A 1 87 ? -2.235 -1.991 0.786 1.00 94.88 87 VAL A O 1
ATOM 740 N N . LYS A 1 88 ? -3.791 -3.545 1.214 1.00 94.12 88 LYS A N 1
ATOM 741 C CA . LYS A 1 88 ? -2.941 -4.684 0.835 1.00 94.12 88 LYS A CA 1
ATOM 742 C C . LYS A 1 88 ? -2.514 -4.608 -0.625 1.00 94.12 88 LYS A C 1
ATOM 744 O O . LYS A 1 88 ? -1.337 -4.810 -0.909 1.00 94.12 88 LYS A O 1
ATOM 749 N N . THR A 1 89 ? -3.425 -4.262 -1.531 1.00 95.44 89 THR A N 1
ATOM 750 C CA . THR A 1 89 ? -3.113 -4.051 -2.948 1.00 95.44 89 THR A CA 1
ATOM 751 C C . THR A 1 89 ? -2.119 -2.907 -3.119 1.00 95.44 89 THR A C 1
ATOM 753 O O . THR A 1 89 ? -1.126 -3.076 -3.820 1.00 95.44 89 THR A O 1
ATOM 756 N N . ALA A 1 90 ? -2.292 -1.786 -2.412 1.00 94.75 90 ALA A N 1
ATOM 757 C CA . ALA A 1 90 ? -1.324 -0.691 -2.438 1.00 94.75 90 ALA A CA 1
ATOM 758 C C . ALA A 1 90 ? 0.078 -1.140 -1.979 1.00 94.75 90 ALA A C 1
ATOM 760 O O . ALA A 1 90 ? 1.078 -0.819 -2.625 1.00 94.75 90 ALA A O 1
ATOM 761 N N . MET A 1 91 ? 0.165 -1.944 -0.914 1.00 92.88 91 MET A N 1
ATOM 762 C CA . MET A 1 91 ? 1.441 -2.514 -0.458 1.00 92.88 91 MET A CA 1
ATOM 763 C C . MET A 1 91 ? 2.001 -3.564 -1.423 1.00 92.88 91 MET A C 1
ATOM 765 O O . MET A 1 91 ? 3.213 -3.714 -1.542 1.00 92.88 91 MET A O 1
ATOM 769 N N . TRP A 1 92 ? 1.155 -4.277 -2.160 1.00 93.19 92 TRP A N 1
ATOM 770 C CA . TRP A 1 92 ? 1.612 -5.203 -3.191 1.00 93.19 92 TRP A CA 1
ATOM 771 C C . TRP A 1 92 ? 2.151 -4.471 -4.429 1.00 93.19 92 TRP A C 1
ATOM 773 O O . TRP A 1 92 ? 3.081 -4.933 -5.084 1.00 93.19 92 TRP A O 1
ATOM 783 N N . CYS A 1 93 ? 1.645 -3.277 -4.722 1.00 93.94 93 CYS A N 1
ATOM 784 C CA . CYS A 1 93 ? 2.156 -2.436 -5.800 1.00 93.94 93 CYS A CA 1
ATOM 785 C C . CYS A 1 93 ? 3.535 -1.812 -5.502 1.00 93.94 93 CYS A C 1
ATOM 787 O O . CYS A 1 93 ? 4.237 -1.433 -6.438 1.00 93.94 93 CYS A O 1
ATOM 789 N N . VAL A 1 94 ? 3.954 -1.704 -4.230 1.00 90.25 94 VAL A N 1
ATOM 790 C CA . VAL A 1 94 ? 5.220 -1.039 -3.839 1.00 90.25 94 VAL A CA 1
ATOM 791 C C . VAL A 1 94 ? 6.479 -1.873 -4.095 1.00 90.25 94 VAL A C 1
ATOM 793 O O . VAL A 1 94 ? 7.575 -1.352 -3.925 1.00 90.25 94 VAL A O 1
ATOM 796 N N . GLN A 1 95 ? 6.339 -3.147 -4.477 1.00 89.81 95 GLN A N 1
ATOM 797 C CA . GLN A 1 95 ? 7.465 -4.081 -4.598 1.00 89.81 95 GLN A CA 1
ATOM 798 C C . GLN A 1 95 ? 8.573 -3.517 -5.495 1.00 89.81 95 GLN A C 1
ATOM 800 O O . GLN A 1 95 ? 8.303 -3.072 -6.613 1.00 89.81 95 GLN A O 1
ATOM 805 N N . ASP A 1 96 ? 9.822 -3.578 -5.030 1.00 86.56 96 ASP A N 1
ATOM 806 C CA . ASP A 1 96 ? 10.964 -3.045 -5.783 1.00 86.56 96 ASP A CA 1
ATOM 807 C C . ASP A 1 96 ? 11.123 -3.762 -7.123 1.00 86.56 96 ASP A C 1
ATOM 809 O O . ASP A 1 96 ? 11.306 -3.121 -8.157 1.00 86.56 96 ASP A O 1
ATOM 813 N N . ARG A 1 97 ? 10.960 -5.090 -7.118 1.00 89.19 97 ARG A N 1
ATOM 814 C CA . ARG A 1 97 ? 10.993 -5.923 -8.323 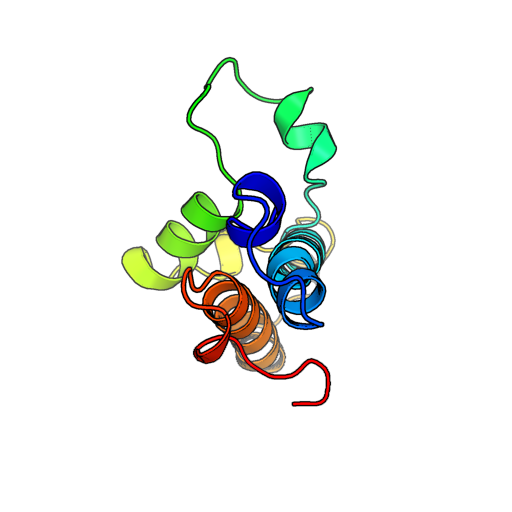1.00 89.19 97 ARG A CA 1
ATOM 815 C C . ARG A 1 97 ? 9.693 -5.758 -9.128 1.00 89.19 97 ARG A C 1
ATOM 817 O O . ARG A 1 97 ? 8.639 -6.146 -8.614 1.00 89.19 97 ARG A O 1
ATOM 824 N N . PRO A 1 98 ? 9.741 -5.279 -10.388 1.00 90.88 98 PRO A N 1
ATOM 825 C CA . PRO A 1 98 ? 8.549 -5.099 -11.225 1.00 90.88 98 PRO A CA 1
ATOM 826 C C . PRO A 1 98 ? 7.721 -6.379 -11.413 1.00 90.88 98 PRO A C 1
ATOM 828 O O . PRO A 1 98 ? 6.489 -6.328 -11.395 1.00 90.88 98 PRO A O 1
ATOM 831 N N . ASP A 1 99 ? 8.381 -7.535 -11.510 1.00 91.31 99 ASP A N 1
ATOM 832 C CA . ASP A 1 99 ? 7.733 -8.838 -11.725 1.00 91.31 99 ASP A CA 1
ATOM 833 C C . ASP A 1 99 ? 6.861 -9.284 -10.546 1.00 91.31 99 ASP A C 1
ATOM 835 O O . ASP A 1 99 ? 5.884 -10.007 -10.728 1.00 91.31 99 ASP A O 1
ATOM 839 N N . MET A 1 100 ? 7.188 -8.823 -9.335 1.00 92.94 100 MET A N 1
ATOM 840 C CA . MET A 1 100 ? 6.451 -9.162 -8.114 1.00 92.94 100 MET A CA 1
ATOM 841 C C . MET A 1 100 ? 5.198 -8.308 -7.926 1.00 92.94 100 MET A C 1
ATOM 843 O O . MET A 1 100 ? 4.338 -8.651 -7.113 1.00 92.94 100 MET A O 1
ATOM 847 N N . ARG A 1 101 ? 5.081 -7.195 -8.659 1.00 94.50 101 ARG A N 1
ATOM 848 C CA . ARG A 1 101 ? 3.887 -6.346 -8.637 1.00 94.50 101 ARG A CA 1
ATOM 849 C C . ARG A 1 101 ? 2.745 -7.061 -9.368 1.00 94.50 101 ARG A C 1
ATOM 851 O O . ARG A 1 101 ? 3.006 -7.805 -10.318 1.00 94.50 101 ARG A O 1
ATOM 858 N N . PRO A 1 102 ? 1.474 -6.828 -9.013 1.00 94.12 102 PRO A N 1
ATOM 859 C CA . PRO A 1 102 ? 0.347 -7.366 -9.773 1.00 94.12 102 PRO A CA 1
ATOM 860 C C . PRO A 1 102 ? 0.278 -6.775 -11.197 1.00 94.12 102 PRO A C 1
ATOM 862 O O . PRO A 1 102 ? 1.034 -5.876 -11.569 1.00 94.12 102 PRO A O 1
ATOM 865 N N . SER A 1 103 ? -0.575 -7.332 -12.055 1.00 92.88 103 SER A N 1
ATOM 866 C CA . SER A 1 103 ? -0.985 -6.670 -13.303 1.00 92.88 103 SER A CA 1
ATOM 867 C C . SER A 1 103 ? -2.103 -5.673 -13.005 1.00 92.88 103 SER A C 1
ATOM 869 O O . SER A 1 103 ? -2.880 -5.914 -12.089 1.00 92.88 103 SER A O 1
ATOM 871 N N . MET A 1 104 ? -2.243 -4.608 -13.798 1.00 91.19 104 MET A N 1
ATOM 872 C CA . MET A 1 104 ? -3.331 -3.633 -13.599 1.00 91.19 104 MET A CA 1
ATOM 873 C C . MET A 1 104 ? -4.736 -4.245 -13.711 1.00 91.19 104 MET A C 1
ATOM 875 O O . MET A 1 104 ? -5.646 -3.781 -13.043 1.00 91.19 104 MET A O 1
ATOM 879 N N . GLY A 1 105 ? -4.919 -5.278 -14.538 1.00 87.75 105 GLY A N 1
ATOM 880 C CA . GLY A 1 105 ? -6.215 -5.946 -14.719 1.00 87.75 105 GLY A CA 1
ATOM 881 C C . GLY A 1 105 ? -6.509 -7.089 -13.740 1.00 87.75 105 GLY A C 1
ATOM 882 O O . GLY A 1 105 ? -7.360 -7.913 -14.056 1.00 87.75 105 GLY A O 1
ATOM 883 N N . LYS A 1 106 ? -5.755 -7.214 -12.640 1.00 71.00 106 LYS A N 1
ATOM 884 C CA . LYS A 1 106 ? -5.982 -8.248 -11.614 1.00 71.00 106 LYS A CA 1
ATOM 885 C C . LYS A 1 106 ? -6.964 -7.794 -10.544 1.00 71.00 106 LYS A C 1
ATOM 887 O O . LYS A 1 106 ? -6.974 -6.583 -10.241 1.00 71.00 106 LYS A O 1
#